Protein AF-G5Q2J1-F1 (afdb_monomer_lite)

Organism: NCBI:txid913242

Secondary structure (DSSP, 8-state):
------PBPBPHHHHHHHHHHHHHH---SSHHHHHHHHHHHHTTS--SHHHHHHTT-B-EEEEE-HHHHHTGGG--TT--HHHHHHTTSEEEEEPBP-S--HHHHHHHHHHHS-S----S--HHHHHHHHHHHHTSPPPPHHHHHHHHHHHHHHHHT--

Structure (mmCIF, N/CA/C/O backbone):
data_AF-G5Q2J1-F1
#
_entry.id   AF-G5Q2J1-F1
#
loop_
_atom_site.group_PDB
_atom_site.id
_atom_site.type_symbol
_atom_site.label_atom_id
_atom_site.label_alt_id
_atom_site.label_comp_id
_atom_site.label_asym_id
_atom_site.label_entity_id
_atom_site.label_seq_id
_atom_site.pdbx_PDB_ins_code
_atom_site.Cartn_x
_atom_site.Cartn_y
_atom_site.Cartn_z
_atom_site.occupancy
_atom_site.B_iso_or_equiv
_atom_site.auth_seq_id
_atom_site.auth_comp_id
_atom_site.auth_asym_id
_atom_site.auth_atom_id
_atom_site.pdbx_PDB_model_num
ATOM 1 N N . LEU A 1 1 ? 12.400 19.090 -3.815 1.00 29.67 1 LEU A N 1
ATOM 2 C CA . LEU A 1 1 ? 11.011 19.392 -3.405 1.00 29.67 1 LEU A CA 1
ATOM 3 C C . LEU A 1 1 ? 10.578 18.254 -2.496 1.00 29.67 1 LEU A C 1
ATOM 5 O O . LEU A 1 1 ? 10.558 17.134 -2.999 1.00 29.67 1 LEU A O 1
ATOM 9 N N . PRO A 1 2 ? 10.369 18.466 -1.187 1.00 35.16 2 PRO A N 1
ATOM 10 C CA . PRO A 1 2 ? 9.930 17.383 -0.325 1.00 35.16 2 PRO A CA 1
ATOM 11 C C . PRO A 1 2 ? 8.470 17.098 -0.682 1.00 35.16 2 PRO A C 1
ATOM 13 O O . PRO A 1 2 ? 7.594 17.941 -0.525 1.00 35.16 2 PRO A O 1
ATOM 16 N N . CYS A 1 3 ? 8.250 15.944 -1.298 1.00 38.81 3 CYS A N 1
ATOM 17 C CA . CYS A 1 3 ? 6.931 15.346 -1.407 1.00 38.81 3 CYS A CA 1
ATOM 18 C C . CYS A 1 3 ? 6.528 14.850 -0.002 1.00 38.81 3 CYS A C 1
ATOM 20 O O . CYS A 1 3 ? 7.421 14.585 0.800 1.00 38.81 3 CYS A O 1
ATOM 22 N N . TYR A 1 4 ? 5.224 14.680 0.238 1.00 42.34 4 TYR A N 1
ATOM 23 C CA . TYR A 1 4 ? 4.597 13.976 1.374 1.00 42.34 4 TYR A CA 1
ATOM 24 C C . TYR A 1 4 ? 3.903 14.790 2.478 1.00 42.34 4 TYR A C 1
ATOM 26 O O . TYR A 1 4 ? 4.144 14.575 3.655 1.00 42.34 4 TYR A O 1
ATOM 34 N N . ASP A 1 5 ? 2.896 15.573 2.076 1.00 51.47 5 ASP A N 1
ATOM 35 C CA . ASP A 1 5 ? 1.602 15.643 2.792 1.00 51.47 5 ASP A CA 1
ATOM 36 C C . ASP A 1 5 ? 0.557 14.731 2.101 1.00 51.47 5 ASP A C 1
ATOM 38 O O . ASP A 1 5 ? -0.625 15.055 1.993 1.00 51.47 5 ASP A O 1
ATOM 42 N N . ILE A 1 6 ? 0.988 13.602 1.523 1.00 57.84 6 ILE A N 1
ATOM 43 C CA . ILE A 1 6 ? 0.069 12.682 0.839 1.00 57.84 6 ILE A CA 1
ATOM 44 C C . ILE A 1 6 ? -0.452 11.690 1.872 1.00 57.84 6 ILE A C 1
ATOM 46 O O . ILE A 1 6 ? 0.305 10.878 2.399 1.00 57.84 6 ILE A O 1
ATOM 50 N N . VAL A 1 7 ? -1.757 11.739 2.134 1.00 82.38 7 VAL A N 1
ATOM 51 C CA . VAL A 1 7 ? -2.461 10.691 2.878 1.00 82.38 7 VAL A CA 1
ATOM 52 C C . VAL A 1 7 ? -2.463 9.437 2.006 1.00 82.38 7 VAL A C 1
ATOM 54 O O . VAL A 1 7 ? -3.009 9.453 0.905 1.00 82.38 7 VAL A O 1
ATOM 57 N N . ILE A 1 8 ? -1.814 8.367 2.460 1.00 89.94 8 ILE A N 1
ATOM 58 C CA . ILE A 1 8 ? -1.663 7.123 1.695 1.00 89.94 8 ILE A CA 1
ATOM 59 C C . ILE A 1 8 ? -2.804 6.158 2.040 1.00 89.94 8 ILE A C 1
ATOM 61 O O . ILE A 1 8 ? -3.141 5.978 3.210 1.00 89.94 8 ILE A O 1
ATOM 65 N N . ALA A 1 9 ? -3.374 5.500 1.030 1.00 93.00 9 ALA A N 1
ATOM 66 C CA . ALA A 1 9 ? -4.380 4.463 1.215 1.00 93.00 9 ALA A CA 1
ATOM 67 C C . ALA A 1 9 ? -3.764 3.213 1.866 1.00 93.00 9 ALA A C 1
ATOM 69 O O . ALA A 1 9 ? -2.857 2.581 1.314 1.00 93.00 9 ALA A O 1
ATOM 70 N N . LEU A 1 10 ? -4.272 2.841 3.042 1.00 93.94 10 LEU A N 1
ATOM 71 C CA . LE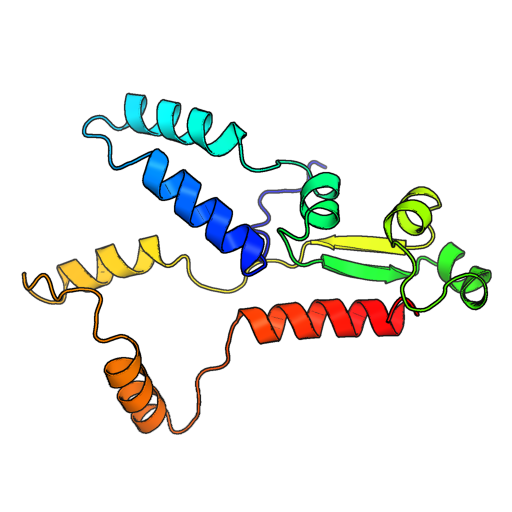U A 1 10 ? -3.805 1.675 3.789 1.00 93.94 10 LEU A CA 1
ATOM 72 C C . LEU A 1 10 ? -4.485 0.388 3.316 1.00 93.94 10 LEU A C 1
ATOM 74 O O . LEU A 1 10 ? -5.655 0.374 2.934 1.00 93.94 10 LEU A O 1
ATOM 78 N N . THR A 1 11 ? -3.762 -0.725 3.405 1.00 95.56 11 THR A N 1
ATOM 79 C CA . THR A 1 11 ? -4.360 -2.060 3.276 1.00 95.56 11 THR A CA 1
ATOM 80 C C . THR A 1 11 ? -5.190 -2.386 4.526 1.00 95.56 11 THR A C 1
ATOM 82 O O . THR A 1 11 ? -5.011 -1.738 5.563 1.00 95.56 11 THR A O 1
ATOM 85 N N . PRO A 1 12 ? -6.018 -3.449 4.527 1.00 94.62 12 PRO A N 1
ATOM 86 C CA . PRO A 1 12 ? -6.654 -3.923 5.759 1.00 94.62 12 PRO A CA 1
ATOM 87 C C . PRO A 1 12 ? -5.646 -4.217 6.885 1.00 94.62 12 PRO A C 1
ATOM 89 O O . PRO A 1 12 ? -5.933 -4.022 8.065 1.00 94.62 12 PRO A O 1
ATOM 92 N N . LYS A 1 13 ? -4.426 -4.655 6.541 1.00 95.88 13 LYS A N 1
ATOM 93 C CA . LYS A 1 13 ? -3.340 -4.858 7.510 1.00 95.88 13 LYS A CA 1
ATOM 94 C C . LYS A 1 13 ? -2.828 -3.529 8.071 1.00 95.88 13 LYS A C 1
ATOM 96 O O . LYS A 1 13 ? -2.719 -3.410 9.288 1.00 95.88 13 LYS A O 1
ATOM 101 N N . GLY A 1 14 ? -2.553 -2.548 7.211 1.00 94.44 14 GLY A N 1
ATOM 102 C CA . GLY A 1 14 ? -2.132 -1.213 7.641 1.00 94.44 14 GLY A CA 1
ATOM 103 C C . GLY A 1 14 ? -3.186 -0.517 8.490 1.00 94.44 14 GLY A C 1
ATOM 104 O O . GLY A 1 14 ? -2.857 0.058 9.523 1.00 94.44 14 GLY A O 1
ATOM 105 N N . ARG A 1 15 ? -4.463 -0.643 8.113 1.00 91.81 15 ARG A N 1
ATOM 106 C CA . ARG A 1 15 ? -5.576 -0.071 8.869 1.00 91.81 15 ARG A CA 1
ATOM 107 C C . ARG A 1 15 ? -5.704 -0.678 10.265 1.00 91.81 15 ARG A C 1
ATOM 109 O O . ARG A 1 15 ? -5.858 0.072 11.220 1.00 91.81 15 ARG A O 1
ATOM 116 N N . ARG A 1 16 ? -5.571 -2.002 10.407 1.00 92.12 16 ARG A N 1
ATOM 117 C CA . ARG A 1 16 ? -5.552 -2.650 11.732 1.00 92.12 16 ARG A CA 1
ATOM 118 C C . ARG A 1 16 ? -4.422 -2.122 12.612 1.00 92.12 16 ARG A C 1
ATOM 120 O O . ARG A 1 16 ? -4.681 -1.766 13.753 1.00 92.12 16 ARG A O 1
ATOM 127 N N . LEU A 1 17 ? -3.205 -2.008 12.075 1.00 92.31 17 LEU A N 1
ATOM 128 C CA . LEU A 1 17 ? -2.079 -1.439 12.821 1.00 92.31 17 LEU A CA 1
ATOM 129 C C . LEU A 1 17 ? -2.357 0.014 13.232 1.00 92.31 17 LEU A C 1
ATOM 131 O O . LEU A 1 17 ? -2.121 0.382 14.377 1.00 92.31 17 LEU A O 1
ATOM 135 N N . TYR A 1 18 ? -2.896 0.827 12.322 1.00 89.44 18 TYR A N 1
ATOM 136 C CA . TYR A 1 18 ? -3.291 2.204 12.619 1.00 89.44 18 TYR A CA 1
ATOM 137 C C . TYR A 1 18 ? -4.311 2.269 13.767 1.00 89.44 18 TYR A C 1
ATOM 139 O O . TYR A 1 18 ? -4.099 2.997 14.735 1.00 89.44 18 TYR A O 1
ATOM 147 N N . ASP A 1 19 ? -5.382 1.474 13.691 1.00 87.25 19 ASP A N 1
ATOM 148 C CA . ASP A 1 19 ? -6.441 1.445 14.703 1.00 87.25 19 ASP A CA 1
ATOM 149 C C . ASP A 1 19 ? -5.910 0.937 16.063 1.00 87.25 19 ASP A C 1
ATOM 151 O O . ASP A 1 19 ? -6.274 1.474 17.110 1.00 87.25 19 ASP A O 1
ATOM 155 N N . GLU A 1 20 ? -5.004 -0.048 16.069 1.00 88.06 20 GLU A N 1
ATOM 156 C CA . GLU A 1 20 ? -4.332 -0.542 17.280 1.00 88.06 20 GLU A CA 1
ATOM 157 C C . GLU A 1 20 ? -3.472 0.536 17.954 1.00 88.06 20 GLU A C 1
ATOM 159 O O . GLU A 1 20 ? -3.518 0.690 19.178 1.00 88.06 20 GLU A O 1
ATOM 164 N N . LEU A 1 21 ? -2.683 1.284 17.178 1.00 87.75 21 LEU A N 1
ATOM 165 C CA . LEU A 1 21 ? -1.853 2.374 17.698 1.00 87.75 21 LEU A CA 1
ATOM 166 C C . LEU A 1 21 ? -2.710 3.541 18.189 1.00 87.75 21 LEU A C 1
ATOM 168 O O . LEU A 1 21 ? -2.447 4.085 19.261 1.00 87.75 21 LEU A O 1
ATOM 172 N N . LEU A 1 22 ? -3.783 3.872 17.469 1.00 85.44 22 LEU A N 1
ATOM 173 C CA . LEU A 1 22 ? -4.737 4.890 17.897 1.00 85.44 22 LEU A CA 1
ATOM 174 C C . LEU A 1 22 ? -5.423 4.498 19.213 1.00 85.44 22 LEU A C 1
ATOM 176 O O . LEU A 1 22 ? -5.563 5.327 20.109 1.00 85.44 22 LEU A O 1
ATOM 180 N N . HIS A 1 23 ? -5.800 3.226 19.366 1.00 83.88 23 HIS A N 1
ATOM 181 C CA . HIS A 1 23 ? -6.378 2.727 20.611 1.00 83.88 23 HIS A CA 1
ATOM 182 C C . HIS A 1 23 ? -5.381 2.789 21.776 1.00 83.88 23 HIS A C 1
ATOM 184 O O . HIS A 1 23 ? -5.754 3.206 22.873 1.00 83.88 23 HIS A O 1
ATOM 190 N N . LYS A 1 24 ? -4.110 2.435 21.537 1.00 82.50 24 LYS A N 1
ATOM 191 C CA . LYS A 1 24 ? -3.033 2.530 22.538 1.00 82.50 24 LYS A CA 1
ATOM 192 C C . LYS A 1 24 ? -2.764 3.966 22.986 1.00 82.50 24 LYS A C 1
ATOM 194 O O . LYS A 1 24 ? -2.514 4.174 24.167 1.00 82.50 24 LYS A O 1
ATOM 199 N N . ALA A 1 25 ? -2.841 4.937 22.075 1.00 81.75 25 ALA A N 1
ATOM 200 C CA . ALA A 1 25 ? -2.657 6.353 22.400 1.00 81.75 25 ALA A CA 1
ATOM 201 C C . ALA A 1 25 ? -3.789 6.926 23.283 1.00 81.75 25 ALA A C 1
ATOM 203 O O . ALA A 1 25 ? -3.591 7.937 23.963 1.00 81.75 25 ALA A O 1
ATOM 204 N N . GLY A 1 26 ? -4.963 6.281 23.299 1.00 79.19 26 GLY A N 1
ATOM 205 C CA . GLY A 1 26 ? -6.107 6.659 24.129 1.00 79.19 26 GLY A CA 1
ATOM 206 C C . GLY A 1 26 ? -6.667 8.050 23.812 1.00 79.19 26 GLY A C 1
ATOM 207 O O . GLY A 1 26 ? -6.429 8.611 22.748 1.00 79.19 26 GLY A O 1
ATOM 208 N N . THR A 1 27 ? -7.429 8.623 24.746 1.00 69.44 27 THR A N 1
ATOM 209 C CA . THR A 1 27 ? -7.914 10.014 24.680 1.00 69.44 27 THR A CA 1
ATOM 210 C C . THR A 1 27 ? -7.340 10.788 25.862 1.00 69.44 27 THR A C 1
ATOM 212 O O . THR A 1 27 ? -7.688 10.506 27.012 1.00 69.44 27 THR A O 1
ATOM 215 N N . GLY A 1 28 ? -6.434 11.733 25.613 1.00 61.25 28 GLY A N 1
ATOM 216 C CA . GLY A 1 28 ? -5.838 12.537 26.680 1.00 61.25 28 GLY A CA 1
ATOM 217 C C . GLY A 1 28 ? -6.755 13.671 27.149 1.00 61.25 28 GLY A C 1
ATOM 218 O O . GLY A 1 28 ? -7.537 14.210 26.372 1.00 61.25 28 GLY A O 1
ATOM 219 N N . LYS A 1 29 ? -6.654 14.044 28.433 1.00 61.03 29 LYS A N 1
ATOM 220 C CA . LYS A 1 29 ? -7.364 15.206 29.013 1.00 61.03 29 LYS A CA 1
ATOM 221 C C . LYS A 1 29 ? -6.663 16.542 28.734 1.00 61.03 29 LYS A C 1
ATOM 223 O O . LYS A 1 29 ? -7.309 17.582 28.764 1.00 61.03 29 LYS A O 1
ATOM 228 N N . ASP A 1 30 ? -5.352 16.498 28.498 1.00 75.81 30 ASP A N 1
ATOM 229 C CA . ASP A 1 30 ? -4.501 17.637 28.152 1.00 75.81 30 ASP A CA 1
ATOM 230 C C . ASP A 1 30 ? -3.983 17.471 26.718 1.00 75.81 30 ASP A C 1
ATOM 232 O O . ASP A 1 30 ? -3.383 16.446 26.387 1.00 75.81 30 ASP A O 1
ATOM 236 N N . ASN A 1 31 ? -4.207 18.480 25.874 1.00 72.88 31 ASN A N 1
ATOM 237 C CA . ASN A 1 31 ? -3.895 18.426 24.446 1.00 72.88 31 ASN A CA 1
ATOM 238 C C . ASN A 1 31 ? -2.397 18.247 24.174 1.00 72.88 31 ASN A C 1
ATOM 240 O O . ASN A 1 31 ? -2.034 17.515 23.254 1.00 72.88 31 ASN A O 1
ATOM 244 N N . PHE A 1 32 ? -1.524 18.892 24.954 1.00 75.62 32 PHE A N 1
ATOM 245 C CA . PHE A 1 32 ? -0.084 18.868 24.686 1.00 75.62 32 PHE A CA 1
ATOM 246 C C . PHE A 1 32 ? 0.527 17.504 25.018 1.00 75.62 32 PHE A C 1
ATOM 248 O O . PHE A 1 32 ? 1.190 16.886 24.182 1.00 75.62 32 PHE A O 1
ATOM 255 N N . THR A 1 33 ? 0.232 16.990 26.214 1.00 76.75 33 THR A N 1
ATOM 256 C CA . THR A 1 33 ? 0.686 15.660 26.641 1.00 76.75 33 THR A CA 1
ATOM 257 C C . THR A 1 33 ? 0.090 14.558 25.760 1.00 76.75 33 THR A C 1
ATOM 259 O O . THR A 1 33 ? 0.771 13.588 25.429 1.00 76.75 33 THR A O 1
ATOM 262 N N . HIS A 1 34 ? -1.160 14.724 25.312 1.00 75.62 34 HIS A N 1
ATOM 263 C CA . HIS A 1 34 ? -1.806 13.787 24.396 1.00 75.62 34 HIS A CA 1
ATOM 264 C C . HIS A 1 34 ? -1.124 13.728 23.024 1.00 75.62 34 HIS A C 1
ATOM 266 O O . HIS A 1 34 ? -0.890 12.634 22.519 1.00 75.62 34 HIS A O 1
ATOM 272 N N . GLN A 1 35 ? -0.761 14.874 22.438 1.00 78.06 35 GLN A N 1
ATOM 273 C CA . GLN A 1 35 ? -0.069 14.916 21.144 1.00 78.06 35 GLN A CA 1
ATOM 274 C C . GLN A 1 35 ? 1.328 14.287 21.204 1.00 78.06 35 GLN A C 1
ATOM 276 O O . GLN A 1 35 ? 1.707 13.551 20.292 1.00 78.06 35 GLN A O 1
ATOM 281 N N . LEU A 1 36 ? 2.082 14.541 22.280 1.00 82.81 36 LEU A N 1
ATOM 282 C CA . LEU A 1 36 ? 3.387 13.910 22.500 1.00 82.81 36 LEU A CA 1
ATOM 283 C C . LEU A 1 36 ? 3.260 12.389 22.597 1.00 82.81 36 LEU A C 1
ATOM 285 O O . LEU A 1 36 ? 3.948 11.673 21.871 1.00 82.81 36 LEU A O 1
ATOM 289 N N . HIS A 1 37 ? 2.332 11.911 23.426 1.00 82.94 37 HIS A N 1
ATOM 290 C CA . HIS A 1 37 ? 2.095 10.483 23.600 1.00 82.94 37 HIS A CA 1
ATOM 291 C C . HIS A 1 37 ? 1.616 9.812 22.307 1.00 82.94 37 HIS A C 1
ATOM 293 O O . HIS A 1 37 ? 2.091 8.736 21.949 1.00 82.94 37 HIS A O 1
ATOM 299 N N . LEU A 1 38 ? 0.722 10.468 21.562 1.00 82.69 38 LEU A N 1
ATOM 300 C CA . LEU A 1 38 ? 0.255 9.979 20.269 1.00 82.69 38 LEU A CA 1
ATOM 301 C C . LEU A 1 38 ? 1.425 9.822 19.295 1.00 82.69 38 LEU A C 1
ATOM 303 O O . LEU A 1 38 ? 1.564 8.767 18.682 1.00 82.69 38 LEU A O 1
ATOM 307 N N . ARG A 1 39 ? 2.316 10.815 19.203 1.00 84.62 39 ARG A N 1
ATOM 308 C CA . ARG A 1 39 ? 3.511 10.720 18.355 1.00 84.62 39 ARG A CA 1
ATOM 309 C C . ARG A 1 39 ? 4.426 9.568 18.777 1.00 84.62 39 ARG A C 1
ATOM 311 O O . ARG A 1 39 ? 4.908 8.836 17.922 1.00 84.62 39 ARG A O 1
ATOM 318 N N . GLU A 1 40 ? 4.647 9.388 20.077 1.00 87.75 40 GLU A N 1
ATOM 319 C CA . GLU A 1 40 ? 5.478 8.297 20.599 1.00 87.75 40 GLU A CA 1
ATOM 320 C C . GLU A 1 40 ? 4.919 6.917 20.252 1.00 87.75 40 GLU A C 1
ATOM 322 O O . GLU A 1 40 ? 5.661 6.057 19.780 1.00 87.75 40 GLU A O 1
ATOM 327 N N . VAL A 1 41 ? 3.613 6.710 20.439 1.00 88.31 41 VAL A N 1
ATOM 328 C CA . VAL A 1 41 ? 2.947 5.445 20.099 1.00 88.31 41 VAL A CA 1
ATOM 329 C C . VAL A 1 41 ? 3.007 5.187 18.591 1.00 88.31 41 VAL A C 1
ATOM 331 O O . VAL A 1 41 ? 3.266 4.059 18.166 1.00 88.31 41 VAL A O 1
ATOM 334 N N . PHE A 1 42 ? 2.829 6.228 17.775 1.00 89.88 42 PHE A N 1
ATOM 335 C CA . PHE A 1 42 ? 2.863 6.118 16.317 1.00 89.88 42 PHE A CA 1
ATOM 336 C C . PHE A 1 42 ? 4.260 5.910 15.721 1.00 89.88 42 PHE A C 1
ATOM 338 O O . PHE A 1 42 ? 4.336 5.523 14.560 1.00 89.88 42 PHE A O 1
ATOM 345 N N . ASN A 1 43 ? 5.348 6.023 16.492 1.00 90.38 43 ASN A N 1
ATOM 346 C CA . ASN A 1 43 ? 6.684 5.604 16.034 1.00 90.38 43 ASN A CA 1
ATOM 347 C C . ASN A 1 43 ? 6.748 4.108 15.665 1.00 90.38 43 ASN A C 1
ATOM 349 O O . ASN A 1 43 ? 7.659 3.680 14.963 1.00 90.38 43 ASN A O 1
ATOM 353 N N . ALA A 1 44 ? 5.798 3.297 16.146 1.00 89.94 44 ALA A N 1
ATOM 354 C CA . ALA A 1 44 ? 5.663 1.898 15.745 1.00 89.94 44 ALA A CA 1
ATOM 355 C C . ALA A 1 44 ? 5.061 1.722 14.335 1.00 89.94 44 ALA A C 1
ATOM 357 O O . ALA A 1 44 ? 5.111 0.619 13.788 1.00 89.94 44 ALA A O 1
ATOM 358 N N . PHE A 1 45 ? 4.481 2.773 13.748 1.00 91.44 45 PHE A N 1
ATOM 359 C CA . PHE A 1 45 ? 4.008 2.767 12.369 1.00 91.44 45 PHE A CA 1
ATOM 360 C C . PHE A 1 45 ? 5.169 3.138 11.432 1.00 91.44 45 PHE A C 1
ATOM 362 O O . PHE A 1 45 ? 5.776 4.190 11.628 1.00 91.44 45 PHE A O 1
ATOM 369 N N . PRO A 1 46 ? 5.499 2.322 10.414 1.00 93.44 46 PRO A N 1
ATOM 370 C CA . PRO A 1 46 ? 6.605 2.639 9.515 1.00 93.44 46 PRO A CA 1
ATOM 371 C C . PRO A 1 46 ? 6.391 3.951 8.750 1.00 93.44 46 PRO A C 1
ATOM 373 O O . PRO A 1 46 ? 5.327 4.171 8.175 1.00 93.44 46 PRO A O 1
ATOM 376 N N . ASP A 1 47 ? 7.425 4.785 8.688 1.00 89.75 47 ASP A N 1
ATOM 377 C CA . ASP A 1 47 ? 7.398 6.127 8.090 1.00 89.75 47 ASP A CA 1
ATOM 378 C C . ASP A 1 47 ? 8.043 6.201 6.693 1.00 89.75 47 ASP A C 1
ATOM 380 O O . ASP A 1 47 ? 8.114 7.269 6.088 1.00 89.75 47 ASP A O 1
ATOM 384 N N . SER A 1 48 ? 8.486 5.064 6.144 1.00 92.00 48 SER A N 1
ATOM 385 C CA . SER A 1 48 ? 9.071 4.986 4.803 1.00 92.00 48 SER A CA 1
ATOM 386 C C . SER A 1 48 ? 8.227 4.144 3.852 1.00 92.00 48 SER A C 1
ATOM 388 O O . SER A 1 48 ? 7.769 3.049 4.184 1.00 92.00 48 SER A O 1
ATOM 390 N N . GLU A 1 49 ? 8.083 4.615 2.611 1.00 92.19 49 GLU A N 1
ATOM 391 C CA . GLU A 1 49 ? 7.376 3.889 1.548 1.00 92.19 49 GLU A CA 1
ATOM 392 C C . GLU A 1 49 ? 7.929 2.480 1.316 1.00 92.19 49 GLU A C 1
ATOM 394 O O . GLU A 1 49 ? 7.179 1.560 0.992 1.00 92.19 49 GLU A O 1
ATOM 399 N N . PHE A 1 50 ? 9.244 2.309 1.481 1.00 92.62 50 PHE A N 1
ATOM 400 C CA . PHE A 1 50 ? 9.898 1.009 1.397 1.00 92.62 50 PHE A CA 1
ATOM 4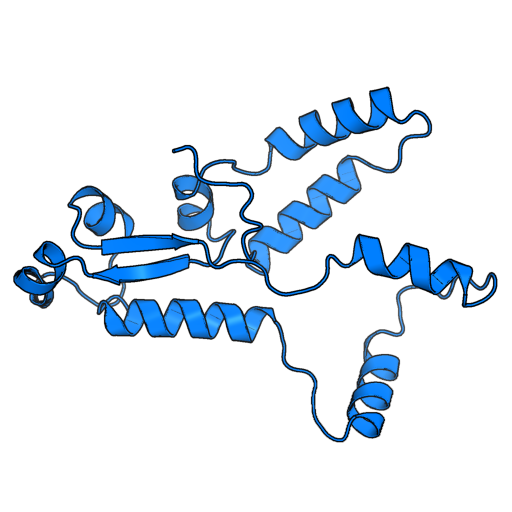01 C C . PHE A 1 50 ? 9.317 0.033 2.424 1.00 92.62 50 PHE A C 1
ATOM 403 O O . PHE A 1 50 ? 8.814 -1.023 2.041 1.00 92.62 50 PHE A O 1
ATOM 410 N N . LEU A 1 51 ? 9.325 0.407 3.709 1.00 94.19 51 LEU A N 1
ATOM 411 C CA . LEU A 1 51 ? 8.809 -0.447 4.778 1.00 94.19 51 LEU A CA 1
ATOM 412 C C . LEU A 1 51 ? 7.299 -0.655 4.647 1.00 94.19 51 LEU A C 1
ATOM 414 O O . LEU A 1 51 ? 6.821 -1.773 4.833 1.00 94.19 51 LEU A O 1
ATOM 418 N N . LEU A 1 52 ? 6.552 0.386 4.272 1.00 94.69 52 LEU A N 1
ATOM 419 C CA . LEU A 1 52 ? 5.109 0.293 4.049 1.00 94.69 52 LEU A CA 1
ATOM 420 C C . LEU A 1 52 ? 4.762 -0.712 2.946 1.00 94.69 52 LEU A C 1
ATOM 422 O O . LEU A 1 52 ? 3.846 -1.518 3.123 1.00 94.69 52 LEU A O 1
ATOM 426 N N . ARG A 1 53 ? 5.504 -0.707 1.833 1.00 94.94 53 ARG A N 1
ATOM 427 C CA . ARG A 1 53 ? 5.335 -1.676 0.743 1.00 94.94 53 ARG A CA 1
ATOM 428 C C . ARG A 1 53 ? 5.771 -3.073 1.166 1.00 94.94 53 ARG A C 1
ATOM 430 O O . ARG A 1 53 ? 5.000 -4.015 1.013 1.00 94.94 53 ARG A O 1
ATOM 437 N N . GLN A 1 54 ? 6.974 -3.205 1.726 1.00 94.19 54 GLN A N 1
ATOM 438 C CA . GLN A 1 54 ? 7.549 -4.492 2.128 1.00 94.19 54 GLN A CA 1
ATOM 439 C C . GLN A 1 54 ? 6.666 -5.215 3.152 1.00 94.19 54 GLN A C 1
ATOM 441 O O . GLN A 1 54 ? 6.495 -6.430 3.095 1.00 94.19 54 GLN A O 1
ATOM 446 N N . GLN A 1 55 ? 6.068 -4.469 4.081 1.00 95.38 55 GLN A N 1
ATOM 447 C CA . GLN A 1 55 ? 5.186 -5.021 5.104 1.00 95.38 55 GLN A CA 1
ATOM 448 C C . GLN A 1 55 ? 3.721 -5.131 4.648 1.00 95.38 55 GLN A C 1
ATOM 450 O O . GLN A 1 55 ? 2.896 -5.641 5.413 1.00 95.38 55 GLN A O 1
ATOM 455 N N . GLY A 1 56 ? 3.382 -4.687 3.432 1.00 95.62 56 GLY A N 1
ATOM 456 C CA . GLY A 1 56 ? 2.022 -4.719 2.889 1.00 95.62 56 GLY A CA 1
ATOM 457 C C . GLY A 1 56 ? 1.035 -3.864 3.687 1.00 95.62 56 GLY A C 1
ATOM 458 O O . GLY A 1 56 ? -0.091 -4.294 3.936 1.00 95.62 56 GLY A O 1
ATOM 459 N N . LEU A 1 57 ? 1.469 -2.694 4.162 1.00 96.00 57 LEU A N 1
ATOM 460 C CA . LEU A 1 57 ? 0.671 -1.786 4.994 1.00 96.00 57 LEU A CA 1
ATOM 461 C C . LEU A 1 57 ? -0.049 -0.709 4.177 1.00 96.00 57 LEU A C 1
ATOM 463 O O . LEU A 1 57 ? -1.074 -0.199 4.618 1.00 96.00 57 LEU A O 1
ATOM 467 N N . ALA A 1 58 ? 0.444 -0.394 2.983 1.00 96.06 58 ALA A N 1
ATOM 468 C CA . ALA A 1 58 ? -0.143 0.605 2.100 1.00 96.06 58 ALA A CA 1
ATOM 469 C C . ALA A 1 58 ? -0.243 0.101 0.659 1.00 96.06 58 ALA A C 1
ATOM 471 O O . ALA A 1 58 ? 0.500 -0.795 0.256 1.00 96.06 58 ALA A O 1
ATOM 472 N N . TRP A 1 59 ? -1.157 0.698 -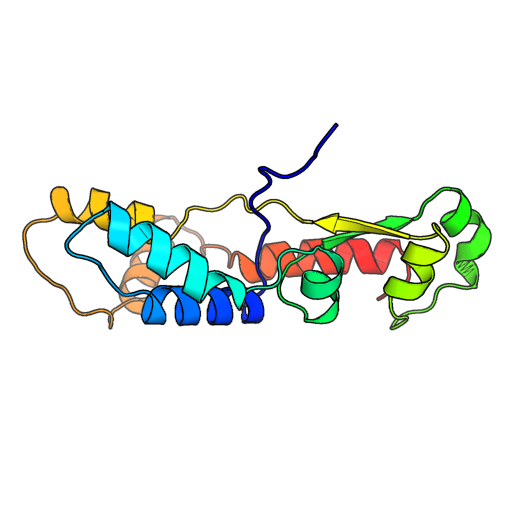0.102 1.00 96.38 59 TRP A N 1
ATOM 473 C CA . TRP A 1 59 ? -1.353 0.416 -1.518 1.00 96.38 59 TRP A CA 1
ATOM 474 C C . TRP A 1 59 ? -0.455 1.290 -2.395 1.00 96.38 59 TRP A C 1
ATOM 476 O O . TRP A 1 59 ? -0.323 2.498 -2.180 1.00 96.38 59 TRP A O 1
ATOM 486 N N . PHE A 1 60 ? 0.123 0.687 -3.434 1.00 96.81 60 PHE A N 1
ATOM 487 C CA . PHE A 1 60 ? 1.012 1.357 -4.375 1.00 96.81 60 PHE A CA 1
ATOM 488 C C . PHE A 1 60 ? 0.576 1.135 -5.822 1.00 96.81 60 PHE A C 1
ATOM 490 O O . PHE A 1 60 ? 0.083 0.084 -6.224 1.00 96.81 60 PHE A O 1
ATOM 497 N N . ARG A 1 61 ? 0.814 2.146 -6.650 1.00 97.00 61 ARG A N 1
ATOM 498 C CA . ARG A 1 61 ? 0.697 2.079 -8.099 1.00 97.00 61 ARG A CA 1
ATOM 499 C C . ARG A 1 61 ? 2.076 1.871 -8.703 1.00 97.00 61 ARG A C 1
ATOM 501 O O . ARG A 1 61 ? 2.971 2.690 -8.512 1.00 97.00 61 ARG A O 1
ATOM 508 N N . TYR A 1 62 ? 2.214 0.808 -9.481 1.00 97.38 62 TYR A N 1
ATOM 509 C CA . TYR A 1 62 ? 3.448 0.456 -10.169 1.00 97.38 62 TYR A CA 1
ATOM 510 C C . TYR A 1 62 ? 3.413 0.949 -11.617 1.00 97.38 62 TYR A C 1
ATOM 512 O O . TYR A 1 62 ? 2.382 0.885 -12.297 1.00 97.38 62 TYR A O 1
ATOM 520 N N . ARG A 1 63 ? 4.549 1.459 -12.091 1.00 97.19 63 ARG A N 1
ATOM 521 C CA . ARG A 1 63 ? 4.767 1.805 -13.499 1.00 97.19 63 ARG A CA 1
ATOM 522 C C . ARG A 1 63 ? 6.158 1.385 -13.943 1.00 97.19 63 ARG A C 1
ATOM 524 O O . ARG A 1 63 ? 7.109 1.512 -13.176 1.00 97.19 63 ARG A O 1
ATOM 531 N N . LEU A 1 64 ? 6.278 0.933 -15.188 1.00 97.12 64 LEU A N 1
ATOM 532 C CA . LEU A 1 64 ? 7.582 0.735 -15.811 1.00 97.12 64 LEU A CA 1
ATOM 533 C C . LEU A 1 64 ? 8.194 2.092 -16.165 1.00 97.12 64 LEU A C 1
ATOM 535 O O . LEU A 1 64 ? 7.499 3.044 -16.531 1.00 97.12 64 LEU A O 1
ATOM 539 N N . THR A 1 65 ? 9.508 2.189 -16.026 1.00 97.06 65 THR A N 1
ATOM 540 C CA . THR A 1 65 ? 10.293 3.281 -16.601 1.00 97.06 65 THR A CA 1
ATOM 541 C C . THR A 1 65 ? 10.644 2.948 -18.053 1.00 97.06 65 THR A C 1
ATOM 543 O O . THR A 1 65 ? 10.522 1.790 -18.454 1.00 97.06 65 THR A O 1
ATOM 546 N N . PRO A 1 66 ? 11.148 3.907 -18.851 1.00 96.50 66 PRO A N 1
ATOM 547 C CA . PRO A 1 66 ? 11.671 3.593 -20.182 1.00 96.50 66 PRO A CA 1
ATOM 548 C C . PRO A 1 66 ? 12.752 2.497 -20.163 1.00 96.50 66 PRO A C 1
ATOM 550 O O . PRO A 1 66 ? 12.805 1.664 -21.063 1.00 96.50 66 PRO A O 1
ATOM 553 N N . SER A 1 67 ? 13.578 2.455 -19.109 1.00 94.69 67 SER A N 1
ATOM 554 C CA . SER A 1 67 ? 14.572 1.393 -18.909 1.00 94.69 67 SER A CA 1
ATOM 555 C C . SER A 1 67 ? 13.910 0.046 -18.606 1.00 94.69 67 SER A C 1
ATOM 557 O O . SER A 1 67 ? 14.286 -0.968 -19.188 1.00 94.69 67 SER A O 1
ATOM 559 N N . GLY A 1 68 ? 12.883 0.030 -17.751 1.00 94.75 68 GLY A N 1
ATOM 560 C CA . GLY A 1 68 ? 12.123 -1.187 -17.456 1.00 94.75 68 GLY A CA 1
ATOM 561 C C . GLY A 1 68 ? 11.367 -1.733 -18.664 1.00 94.75 68 GLY A C 1
ATOM 562 O O . GLY A 1 68 ? 11.313 -2.943 -18.848 1.00 94.75 68 GLY A O 1
ATOM 563 N N . GLU A 1 69 ? 10.851 -0.858 -19.529 1.00 94.94 69 GLU A N 1
ATOM 564 C CA . GLU A 1 69 ? 10.217 -1.254 -20.791 1.00 94.94 69 GLU A CA 1
ATOM 565 C C . GLU A 1 69 ? 11.194 -1.983 -21.725 1.00 94.94 69 GLU A C 1
ATOM 567 O O . GLU A 1 69 ? 10.857 -3.027 -22.282 1.00 94.94 69 GLU A O 1
ATOM 572 N N . 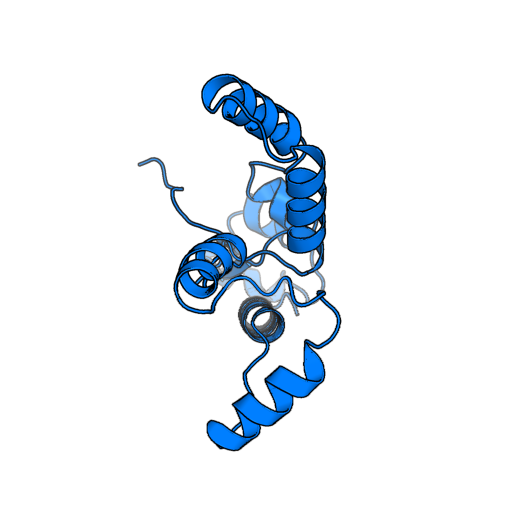ALA A 1 70 ? 12.439 -1.507 -21.834 1.00 94.50 70 ALA A N 1
ATOM 573 C CA . ALA A 1 70 ? 13.477 -2.187 -22.614 1.00 94.50 70 ALA A CA 1
ATOM 574 C C . ALA A 1 70 ? 13.843 -3.577 -22.051 1.00 94.50 70 ALA A C 1
ATOM 576 O O . ALA A 1 70 ? 14.267 -4.453 -22.802 1.00 94.50 70 ALA A O 1
ATOM 577 N N . HIS A 1 71 ? 13.642 -3.796 -20.748 1.00 93.25 71 HIS A N 1
ATOM 578 C CA . HIS A 1 71 ? 13.944 -5.047 -20.045 1.00 93.25 71 HIS A CA 1
ATOM 579 C C . HIS A 1 71 ? 12.687 -5.843 -19.667 1.00 93.25 71 HIS A C 1
ATOM 581 O O . HIS A 1 71 ? 12.743 -6.706 -18.795 1.00 93.25 71 HIS A O 1
ATOM 587 N N . ARG A 1 72 ? 11.548 -5.597 -20.326 1.00 92.00 72 ARG A N 1
ATOM 588 C CA . ARG A 1 72 ? 10.254 -6.197 -19.964 1.00 92.00 72 ARG A CA 1
ATOM 589 C C . ARG A 1 72 ? 10.259 -7.726 -19.930 1.00 92.00 72 ARG A C 1
ATOM 591 O O . ARG A 1 72 ? 9.554 -8.319 -19.128 1.00 92.00 72 ARG A O 1
ATOM 598 N N . GLN A 1 73 ? 11.065 -8.363 -20.780 1.00 91.56 73 GLN A N 1
ATOM 599 C CA . GLN A 1 73 ? 11.203 -9.824 -20.821 1.00 91.56 73 GLN A CA 1
ATOM 600 C C . GLN A 1 73 ? 11.882 -10.410 -19.574 1.00 91.56 73 GLN A C 1
ATOM 602 O O . GLN A 1 73 ? 11.752 -11.603 -19.328 1.00 91.56 73 GLN A O 1
ATOM 607 N N . ALA A 1 74 ? 12.598 -9.586 -18.806 1.00 91.56 74 ALA A N 1
ATOM 608 C CA . ALA A 1 74 ? 13.273 -9.971 -17.570 1.00 91.56 74 ALA A CA 1
ATOM 609 C C . ALA A 1 74 ? 12.421 -9.712 -16.313 1.00 91.56 74 ALA A C 1
ATOM 611 O O . ALA A 1 74 ? 12.944 -9.819 -15.206 1.00 91.56 74 ALA A O 1
ATOM 612 N N . ILE A 1 75 ? 11.154 -9.316 -16.482 1.00 93.88 75 ILE A N 1
ATOM 613 C CA . ILE A 1 75 ? 10.189 -9.118 -15.399 1.00 93.88 75 ILE A CA 1
ATOM 614 C C . ILE A 1 75 ? 9.147 -10.227 -15.502 1.00 93.88 75 ILE A C 1
ATOM 616 O O . ILE A 1 75 ? 8.535 -10.416 -16.558 1.00 93.88 75 ILE A O 1
ATOM 620 N N . HIS A 1 76 ? 8.947 -10.955 -14.409 1.00 94.69 76 HIS A N 1
ATOM 621 C CA . HIS A 1 76 ? 8.059 -12.104 -14.355 1.00 94.69 76 HIS A CA 1
ATOM 622 C C . HIS A 1 76 ? 6.948 -11.928 -13.308 1.00 94.69 76 HIS A C 1
ATOM 624 O O . HIS A 1 76 ? 7.133 -11.239 -12.299 1.00 94.69 76 HIS A O 1
ATOM 630 N N . PRO A 1 77 ? 5.782 -12.571 -13.517 1.00 94.69 77 PRO A N 1
ATOM 631 C CA . PRO A 1 77 ? 4.724 -12.577 -12.518 1.00 94.69 77 PRO A CA 1
ATOM 632 C C . PRO A 1 77 ? 5.213 -13.159 -11.190 1.00 94.69 77 PRO A C 1
ATOM 634 O O . PRO A 1 77 ? 5.822 -14.228 -11.161 1.00 94.69 77 PRO A O 1
ATOM 637 N N . GLY A 1 78 ? 4.920 -12.468 -10.090 1.00 91.69 78 GLY A N 1
ATOM 638 C CA . GLY A 1 78 ? 5.360 -12.854 -8.749 1.00 91.69 78 GLY A CA 1
ATOM 639 C C . GLY A 1 78 ? 6.749 -12.349 -8.348 1.00 91.69 78 GLY A C 1
ATOM 640 O O . GLY A 1 78 ? 7.131 -12.563 -7.197 1.00 91.69 78 GLY A O 1
ATOM 641 N N . ASP A 1 79 ? 7.480 -11.662 -9.233 1.00 93.06 79 ASP A N 1
ATOM 642 C CA . ASP A 1 79 ? 8.738 -11.008 -8.866 1.00 93.06 79 ASP A CA 1
ATOM 643 C C . ASP A 1 79 ? 8.527 -9.989 -7.739 1.00 93.06 79 ASP A C 1
ATOM 645 O O . ASP A 1 79 ? 7.548 -9.232 -7.718 1.00 93.06 79 ASP A O 1
ATOM 649 N N . ASP A 1 80 ? 9.495 -9.918 -6.823 1.00 92.38 80 ASP A N 1
ATOM 650 C CA . ASP A 1 80 ? 9.555 -8.827 -5.858 1.00 92.38 80 ASP A CA 1
ATOM 651 C C . ASP A 1 80 ? 9.801 -7.506 -6.618 1.00 92.38 80 ASP A C 1
ATOM 653 O O . ASP A 1 80 ? 10.810 -7.374 -7.322 1.00 92.38 80 ASP A O 1
ATOM 657 N N . PRO A 1 81 ? 8.916 -6.499 -6.502 1.00 93.44 81 PRO A N 1
ATOM 658 C CA . PRO A 1 81 ? 9.134 -5.211 -7.144 1.00 93.44 81 PRO A CA 1
ATOM 659 C C . PRO A 1 81 ? 10.349 -4.456 -6.587 1.00 93.44 81 PRO A C 1
ATOM 661 O O . PRO A 1 81 ? 10.837 -3.553 -7.263 1.00 93.44 81 PRO A O 1
ATOM 664 N N . GLN A 1 82 ? 10.849 -4.776 -5.386 1.00 94.25 82 GLN A N 1
ATOM 665 C CA . GLN A 1 82 ? 11.917 -4.009 -4.742 1.00 94.25 82 GLN A CA 1
ATOM 666 C C . GLN A 1 82 ? 13.233 -3.982 -5.549 1.00 94.25 82 GLN A C 1
ATOM 668 O O . GLN A 1 82 ? 13.679 -2.878 -5.878 1.00 94.25 82 GLN A O 1
ATOM 673 N N . PRO A 1 83 ? 13.831 -5.119 -5.965 1.00 95.31 83 PRO A N 1
ATOM 674 C CA . PRO A 1 83 ? 15.010 -5.104 -6.835 1.00 95.31 83 PRO A CA 1
ATOM 675 C C . PRO A 1 83 ? 14.790 -4.362 -8.161 1.00 95.31 83 PRO A C 1
ATOM 677 O O . PRO A 1 83 ? 15.704 -3.730 -8.691 1.00 95.31 83 PRO A O 1
ATOM 680 N N . LEU A 1 84 ? 13.576 -4.422 -8.714 1.00 96.00 84 LEU A N 1
ATOM 681 C CA . LEU A 1 84 ? 13.226 -3.745 -9.966 1.00 96.00 84 LEU A CA 1
ATOM 682 C C . LEU A 1 84 ? 13.134 -2.225 -9.780 1.00 96.00 84 LEU A C 1
ATOM 684 O O . LEU A 1 84 ? 13.473 -1.469 -10.693 1.00 96.00 84 LEU A O 1
ATOM 688 N N . ILE A 1 85 ? 12.712 -1.772 -8.599 1.00 95.88 85 ILE A N 1
ATOM 689 C CA . ILE A 1 85 ? 12.713 -0.358 -8.213 1.00 95.88 85 ILE A CA 1
ATOM 690 C C . ILE A 1 85 ? 14.142 0.147 -8.014 1.00 95.88 85 ILE A C 1
ATOM 692 O O . ILE A 1 85 ? 14.488 1.204 -8.536 1.00 95.88 85 ILE A O 1
ATOM 696 N N . GLU A 1 86 ? 14.996 -0.619 -7.334 1.00 95.25 86 GLU A N 1
ATOM 697 C CA . GLU A 1 86 ? 16.407 -0.264 -7.110 1.00 95.25 86 GLU A CA 1
ATOM 698 C C . GLU A 1 86 ? 17.203 -0.162 -8.416 1.00 95.25 86 GLU A C 1
ATOM 700 O O . GLU A 1 86 ? 18.029 0.735 -8.578 1.00 95.25 86 GLU A O 1
ATOM 705 N N . ARG A 1 87 ? 16.902 -1.026 -9.394 1.00 94.94 87 ARG A N 1
ATOM 706 C CA . ARG A 1 87 ? 17.445 -0.941 -10.764 1.00 94.94 87 ARG A CA 1
ATOM 707 C C . ARG A 1 87 ? 16.872 0.223 -11.579 1.00 94.94 87 ARG A C 1
ATOM 709 O O . ARG A 1 87 ? 17.323 0.469 -12.697 1.00 94.94 87 ARG A O 1
ATOM 716 N N . GLY A 1 88 ? 15.849 0.909 -11.069 1.00 96.00 88 GLY A N 1
ATOM 717 C CA . GLY A 1 88 ? 15.138 1.971 -11.774 1.00 96.00 88 GLY A CA 1
ATOM 718 C C . GLY A 1 88 ? 14.284 1.471 -12.941 1.00 96.00 88 GLY A C 1
ATOM 719 O O . GLY A 1 88 ? 13.991 2.244 -13.851 1.00 96.00 88 GLY A O 1
ATOM 720 N N . TRP A 1 89 ? 13.903 0.192 -12.960 1.00 97.12 89 TRP A N 1
ATOM 721 C CA . TRP A 1 89 ? 13.040 -0.403 -13.991 1.00 97.12 89 TRP A CA 1
ATOM 722 C C . TRP A 1 89 ? 11.560 -0.196 -13.675 1.00 97.12 89 TRP A C 1
ATOM 724 O O . TRP A 1 89 ? 10.751 0.035 -14.573 1.00 97.12 89 TRP A O 1
ATOM 734 N N . VAL A 1 90 ? 11.214 -0.231 -12.392 1.00 97.06 90 VAL A N 1
ATOM 735 C CA . VAL A 1 90 ? 9.863 -0.001 -11.882 1.00 97.06 90 VAL A CA 1
ATOM 736 C C . VAL A 1 90 ? 9.879 1.214 -10.963 1.00 97.06 90 VAL A C 1
ATOM 738 O O . VAL A 1 90 ? 10.852 1.477 -10.268 1.00 97.06 90 VAL A O 1
ATOM 741 N N . ILE A 1 91 ? 8.789 1.969 -10.940 1.00 96.88 91 ILE A N 1
ATOM 742 C CA . ILE A 1 91 ? 8.539 2.990 -9.926 1.00 96.88 91 ILE A CA 1
ATOM 743 C C . ILE A 1 91 ? 7.247 2.616 -9.212 1.00 96.88 91 ILE A C 1
ATOM 745 O O . ILE A 1 91 ? 6.226 2.387 -9.863 1.00 96.88 91 ILE A O 1
ATOM 749 N N . ALA A 1 92 ? 7.302 2.561 -7.883 1.00 96.44 92 ALA A N 1
ATOM 750 C CA . ALA A 1 92 ? 6.133 2.451 -7.023 1.00 96.44 92 ALA A CA 1
ATOM 751 C C . ALA A 1 92 ? 5.767 3.848 -6.517 1.00 96.44 92 ALA A C 1
ATOM 753 O O . ALA A 1 92 ? 6.621 4.553 -5.991 1.00 96.44 92 ALA A O 1
ATOM 754 N N . GLN A 1 93 ? 4.515 4.250 -6.703 1.00 95.19 93 GLN A N 1
ATOM 755 C CA . GLN A 1 93 ? 3.974 5.512 -6.201 1.00 95.19 93 GLN A CA 1
ATOM 756 C C . GLN A 1 93 ? 2.844 5.186 -5.226 1.00 95.19 93 GLN A C 1
ATOM 758 O O . GLN A 1 93 ? 1.978 4.388 -5.590 1.00 95.19 93 GLN A O 1
ATOM 763 N N . PRO A 1 94 ? 2.816 5.751 -4.014 1.00 94.44 94 PRO A N 1
ATOM 764 C CA . PRO A 1 94 ? 1.733 5.484 -3.081 1.00 94.44 94 PRO A CA 1
ATOM 765 C C . PRO A 1 94 ? 0.402 5.951 -3.670 1.00 94.44 94 PRO A C 1
ATOM 767 O O . PRO A 1 94 ? 0.328 6.981 -4.345 1.00 94.44 94 PRO A O 1
ATOM 770 N N . ILE A 1 95 ? -0.650 5.167 -3.449 1.00 93.75 95 ILE A N 1
ATOM 771 C CA . ILE A 1 95 ? -1.999 5.560 -3.850 1.00 93.75 95 ILE A CA 1
ATOM 772 C C . ILE A 1 95 ? -2.551 6.506 -2.783 1.00 93.75 95 ILE A C 1
ATOM 774 O O . ILE A 1 95 ? -2.561 6.169 -1.601 1.00 93.75 95 ILE A O 1
ATOM 778 N N . THR A 1 96 ? -2.996 7.690 -3.202 1.00 90.88 96 THR A N 1
ATOM 779 C CA . THR A 1 96 ? -3.639 8.667 -2.319 1.00 90.88 96 THR A CA 1
ATOM 780 C C . THR A 1 96 ? -4.940 8.100 -1.754 1.00 90.88 96 THR A C 1
ATOM 782 O O . THR A 1 96 ? -5.712 7.471 -2.475 1.00 90.88 96 THR A O 1
ATOM 785 N N . TYR A 1 97 ? -5.182 8.327 -0.467 1.00 85.75 97 TYR A N 1
ATOM 786 C CA . TYR A 1 97 ? -6.449 8.031 0.187 1.00 85.75 97 TYR A CA 1
ATOM 787 C C . TYR A 1 97 ? -7.483 9.099 -0.187 1.00 85.75 97 TYR A C 1
ATOM 789 O O . TYR A 1 97 ? -7.309 10.273 0.132 1.00 85.75 97 TYR A O 1
ATOM 797 N N . GLU A 1 98 ? -8.544 8.691 -0.878 1.00 81.44 98 GLU A N 1
ATOM 798 C CA . GLU A 1 98 ? -9.611 9.566 -1.388 1.00 81.44 98 GLU A CA 1
ATOM 799 C C . GLU A 1 98 ? -10.923 9.449 -0.587 1.00 81.44 98 GLU A C 1
ATOM 801 O O . GLU A 1 98 ? -11.970 9.902 -1.042 1.00 81.44 98 GLU A O 1
ATOM 806 N N . ASP A 1 99 ? -10.881 8.843 0.599 1.00 75.50 99 ASP A N 1
ATOM 807 C CA . ASP A 1 99 ? -12.056 8.602 1.444 1.00 75.50 99 ASP A CA 1
ATOM 808 C C . ASP A 1 99 ? -11.976 9.402 2.764 1.00 75.50 99 ASP A C 1
ATOM 810 O O . ASP A 1 99 ? -10.998 10.103 3.043 1.00 75.50 99 ASP A O 1
ATOM 814 N N . PHE A 1 100 ? -13.032 9.367 3.573 1.00 67.00 100 PHE A N 1
ATOM 815 C CA . PHE A 1 100 ? -13.136 10.132 4.809 1.00 67.00 100 PHE A CA 1
ATOM 816 C C . PHE A 1 100 ? -12.513 9.389 5.991 1.00 67.00 100 PHE A C 1
ATOM 818 O O . PHE A 1 100 ? -12.811 8.227 6.254 1.00 67.00 100 PHE A O 1
ATOM 825 N N . LEU A 1 101 ? -11.710 10.098 6.793 1.00 59.47 101 LEU A N 1
ATOM 826 C CA . LEU A 1 101 ? -11.235 9.563 8.068 1.00 59.47 101 LEU A CA 1
ATOM 827 C C . LEU A 1 101 ? -12.438 9.237 8.980 1.00 59.47 101 LEU A C 1
ATOM 829 O O . LEU A 1 101 ? -13.206 10.143 9.323 1.00 59.47 101 LEU A O 1
ATOM 833 N N . PRO A 1 102 ? -12.588 7.986 9.453 1.00 54.12 102 PRO A N 1
ATOM 834 C CA . PRO A 1 102 ? -13.780 7.567 10.194 1.00 54.12 102 PRO A CA 1
ATOM 835 C C . PRO A 1 102 ? -13.948 8.278 11.545 1.00 54.12 102 PRO A C 1
ATOM 837 O O . PRO A 1 102 ? -15.060 8.387 12.061 1.00 54.12 102 PRO A O 1
ATOM 840 N N . VAL A 1 103 ? -12.859 8.804 12.115 1.00 46.16 103 VAL A N 1
ATOM 841 C CA . VAL A 1 103 ? -12.864 9.504 13.411 1.00 46.16 103 VAL A CA 1
ATOM 842 C C . VAL A 1 103 ? -13.376 10.948 13.291 1.00 46.16 103 VAL A C 1
ATOM 844 O O . VAL A 1 103 ? -13.967 11.463 14.238 1.00 46.16 103 VAL A O 1
ATOM 847 N N . SER A 1 104 ? -13.249 11.583 12.123 1.00 42.06 104 SER A N 1
ATOM 848 C CA . SER A 1 104 ? -13.688 12.972 11.913 1.00 42.06 104 SER A CA 1
ATOM 849 C C . SER A 1 104 ? -15.193 13.094 11.644 1.00 42.06 104 SER A C 1
ATOM 851 O O . SER A 1 104 ? -15.785 14.136 11.914 1.00 42.06 104 SER A O 1
ATOM 853 N N . ALA A 1 105 ? -15.835 12.027 11.157 1.00 42.66 105 ALA A N 1
ATOM 854 C CA . ALA A 1 105 ? -17.274 12.011 10.898 1.00 42.66 105 ALA A CA 1
ATOM 855 C C . ALA A 1 105 ? -18.097 11.824 12.186 1.00 42.66 105 ALA A C 1
ATOM 857 O O . ALA A 1 105 ? -19.077 12.534 12.412 1.00 42.66 105 ALA A O 1
ATOM 858 N N . ALA A 1 106 ? -17.687 10.911 13.074 1.00 46.25 106 ALA A N 1
ATOM 859 C CA . ALA A 1 106 ? -18.476 10.557 14.257 1.00 46.25 106 ALA A CA 1
ATOM 860 C C . ALA A 1 106 ? -18.716 11.743 15.216 1.00 46.25 106 ALA A C 1
ATOM 862 O O . ALA A 1 106 ? -19.795 11.842 15.793 1.00 46.25 106 ALA A O 1
ATOM 863 N N . GLY A 1 107 ? -17.761 12.672 15.346 1.00 41.56 107 GLY A N 1
ATOM 864 C CA . GLY A 1 107 ? -17.899 13.846 16.220 1.00 41.56 107 GLY A CA 1
ATOM 865 C C . GLY A 1 107 ? -18.861 14.927 15.706 1.00 41.56 107 GLY A C 1
ATOM 866 O O . GLY A 1 107 ? -19.466 15.633 16.508 1.00 41.56 107 GLY A O 1
ATOM 867 N N . ILE A 1 108 ? -19.047 15.043 14.385 1.00 41.66 108 ILE A N 1
ATOM 868 C CA . ILE A 1 108 ? -19.963 16.026 13.771 1.00 41.66 108 ILE A CA 1
ATOM 869 C C . ILE A 1 108 ? -21.388 15.460 13.667 1.00 41.66 108 ILE A C 1
ATOM 871 O O . ILE A 1 108 ? -22.367 16.199 13.781 1.00 41.66 108 ILE A O 1
ATOM 875 N N . PHE A 1 109 ? -21.533 14.144 13.492 1.00 45.31 109 PHE A N 1
ATOM 876 C CA . PHE A 1 109 ? -22.853 13.510 13.455 1.00 45.31 109 PHE A CA 1
ATOM 877 C C . PHE A 1 109 ? -23.436 13.251 14.854 1.00 45.31 109 PHE A C 1
ATOM 879 O O . PHE A 1 109 ? -24.653 13.294 14.999 1.00 45.31 109 PHE A O 1
ATOM 886 N N . GLN A 1 110 ? -22.610 13.080 15.896 1.00 43.41 110 GLN A N 1
ATOM 887 C CA . GLN A 1 110 ? -23.086 12.968 17.287 1.00 43.41 110 GLN A CA 1
ATOM 888 C C . GLN A 1 110 ? -23.609 14.281 17.882 1.00 43.41 110 GLN A C 1
ATOM 890 O O . GLN A 1 110 ? -24.450 14.249 18.770 1.00 43.41 110 GLN A O 1
ATOM 895 N N . SER A 1 111 ? -23.145 15.447 17.426 1.00 41.03 111 SER A N 1
ATOM 896 C CA . SER A 1 111 ? -23.666 16.723 17.940 1.00 41.03 111 SER A CA 1
ATOM 897 C C . SER A 1 111 ? -25.042 17.083 17.366 1.00 41.03 111 SER A C 1
ATOM 899 O O . SER A 1 111 ? -25.772 17.856 17.981 1.00 41.03 111 SER A O 1
ATOM 901 N N . ASN A 1 112 ? -25.410 16.500 16.218 1.00 37.09 112 ASN A N 1
ATOM 902 C CA . ASN A 1 112 ? -26.706 16.701 15.562 1.00 37.09 112 ASN A CA 1
ATOM 903 C C . ASN A 1 112 ? -27.731 15.600 15.879 1.00 37.09 112 ASN A C 1
ATOM 905 O O . ASN A 1 112 ? -28.934 15.834 15.778 1.00 37.09 112 ASN A O 1
ATOM 909 N N . LEU A 1 113 ? -27.274 14.406 16.262 1.00 46.09 113 LEU A N 1
ATOM 910 C CA . LEU A 1 113 ? -28.121 13.287 16.667 1.00 46.09 113 LEU A CA 1
ATOM 911 C C . LEU A 1 113 ? -28.022 13.161 18.183 1.00 46.09 113 LEU A C 1
ATOM 913 O O . LEU A 1 113 ? -26.990 12.751 18.701 1.00 46.09 113 LEU A O 1
ATOM 917 N N . GLY A 1 114 ? -29.079 13.591 18.873 1.00 37.47 114 GLY A N 1
ATOM 918 C CA . GLY A 1 114 ? -29.148 13.690 20.327 1.00 37.47 114 GLY A CA 1
ATOM 919 C C . GLY A 1 114 ? -28.569 12.489 21.078 1.00 37.47 114 GLY A C 1
ATOM 920 O O . GLY A 1 114 ? -28.551 11.371 20.583 1.00 37.47 114 GLY A O 1
ATOM 921 N N . ASN A 1 115 ? -28.109 12.803 22.288 1.00 41.47 115 ASN A N 1
ATOM 922 C CA . ASN A 1 115 ? -27.354 12.043 23.286 1.00 41.47 115 ASN A CA 1
ATOM 923 C C . ASN A 1 115 ? -27.769 10.568 23.532 1.00 41.47 115 ASN A C 1
ATOM 925 O O . ASN A 1 115 ? -28.070 10.188 24.662 1.00 41.47 115 ASN A O 1
ATOM 929 N N . GLU A 1 116 ? -27.756 9.721 22.508 1.00 39.97 116 GLU A N 1
ATOM 930 C CA . GLU A 1 116 ? -27.931 8.279 22.618 1.00 39.97 116 GLU A CA 1
ATOM 931 C C . GLU A 1 116 ? -26.675 7.580 22.114 1.00 39.97 116 GLU A C 1
ATOM 933 O O . GLU A 1 116 ? -26.393 7.459 20.921 1.00 39.97 116 GLU A O 1
ATOM 938 N N . THR A 1 117 ? -25.893 7.117 23.081 1.00 44.53 117 THR A N 1
ATOM 939 C CA . THR A 1 117 ? -24.730 6.258 22.904 1.00 44.53 117 THR A CA 1
ATOM 940 C C . THR A 1 117 ? -25.184 4.898 22.363 1.00 44.53 117 THR A C 1
ATOM 942 O O . THR A 1 117 ? -25.254 3.913 23.095 1.00 44.53 117 THR A O 1
ATOM 945 N N . LEU A 1 118 ? -25.535 4.824 21.079 1.00 39.97 118 LEU A N 1
ATOM 946 C CA . LEU A 1 118 ? -25.871 3.559 20.437 1.00 39.97 118 LEU A CA 1
ATOM 947 C C . LEU A 1 118 ? -24.595 2.734 20.264 1.00 39.97 118 LEU A C 1
ATOM 949 O O . LEU A 1 118 ? -23.653 3.098 19.556 1.00 39.97 118 LEU A O 1
ATOM 953 N N . ALA A 1 119 ? -24.570 1.617 20.986 1.00 37.56 119 ALA A N 1
ATOM 954 C CA . ALA A 1 119 ? -23.512 0.629 20.967 1.00 37.56 119 ALA A CA 1
ATOM 955 C C . ALA A 1 119 ? -23.169 0.202 19.529 1.00 37.56 119 ALA A C 1
ATOM 957 O O . ALA A 1 119 ? -24.045 -0.009 18.690 1.00 37.56 119 ALA A O 1
ATOM 958 N N . ARG A 1 120 ? -21.866 0.039 19.273 1.00 43.91 120 ARG A N 1
ATOM 959 C CA . ARG A 1 120 ? -21.218 -0.333 18.001 1.00 43.91 120 ARG A CA 1
ATOM 960 C C . ARG A 1 120 ? -21.574 -1.749 17.487 1.00 43.91 120 ARG A C 1
ATOM 962 O O . ARG A 1 120 ? -20.679 -2.508 17.139 1.00 43.91 120 ARG A O 1
ATOM 969 N N . SER A 1 121 ? -22.853 -2.129 17.434 1.00 38.22 121 SER A N 1
ATOM 970 C CA . SER A 1 121 ? -23.289 -3.492 17.073 1.00 38.22 121 SER A CA 1
ATOM 971 C C . SER A 1 121 ? -24.354 -3.564 15.960 1.00 38.22 121 SER A C 1
ATOM 973 O O . SER A 1 121 ? -24.932 -4.621 15.719 1.00 38.22 121 SER A O 1
ATOM 975 N N . HIS A 1 122 ? -24.620 -2.469 15.235 1.00 40.19 122 HIS A N 1
ATOM 976 C CA . HIS A 1 122 ? -25.636 -2.421 14.162 1.00 40.19 122 HIS A CA 1
ATOM 977 C C . HIS A 1 122 ? -25.102 -1.944 12.796 1.00 40.19 122 HIS A C 1
ATOM 979 O O . HIS A 1 122 ? -25.818 -1.310 12.026 1.00 40.19 122 HIS A O 1
ATOM 985 N N . GLY A 1 123 ? -23.848 -2.269 12.462 1.00 48.41 123 GLY A N 1
ATOM 986 C CA . GLY A 1 123 ? -23.233 -1.866 11.186 1.00 48.41 123 GLY A CA 1
ATOM 987 C C . GLY A 1 123 ? -23.958 -2.393 9.937 1.00 48.41 123 GLY A C 1
ATOM 988 O O . GLY A 1 123 ? -24.159 -1.638 8.992 1.00 48.41 123 GLY A O 1
ATOM 989 N N . ASN A 1 124 ? -24.413 -3.651 9.948 1.00 52.62 124 ASN A N 1
ATOM 990 C CA . ASN A 1 124 ? -25.013 -4.273 8.757 1.00 52.62 124 ASN A CA 1
ATOM 991 C C . ASN A 1 124 ? -26.465 -3.833 8.514 1.00 52.62 124 ASN A C 1
ATOM 993 O O . ASN A 1 124 ? -26.808 -3.481 7.394 1.00 52.62 124 ASN A O 1
ATOM 997 N N . ALA A 1 125 ? -27.294 -3.752 9.563 1.00 52.28 125 ALA A N 1
ATOM 998 C CA . ALA A 1 125 ? -28.694 -3.336 9.421 1.00 52.28 125 ALA A CA 1
ATOM 999 C C . ALA A 1 125 ? -28.836 -1.879 8.931 1.00 52.28 125 ALA A C 1
ATOM 1001 O O . ALA A 1 125 ? -29.766 -1.556 8.198 1.00 52.28 125 ALA A O 1
ATOM 1002 N N . SER A 1 126 ? -27.893 -1.008 9.310 1.00 72.00 126 SER A N 1
ATOM 1003 C CA . SER A 1 126 ? -27.835 0.380 8.835 1.00 72.00 126 SER A CA 1
ATOM 1004 C C . SER A 1 126 ? -27.341 0.480 7.384 1.00 72.00 126 SER A C 1
ATOM 1006 O O . SER A 1 126 ? -27.871 1.273 6.606 1.00 72.00 126 SER A O 1
ATOM 1008 N N . ARG A 1 127 ? -26.370 -0.359 6.988 1.00 72.69 127 ARG A N 1
ATOM 1009 C CA . ARG A 1 127 ? -25.843 -0.392 5.615 1.00 72.69 127 ARG A CA 1
ATOM 1010 C C . ARG A 1 127 ? -26.884 -0.877 4.613 1.00 72.69 127 ARG A C 1
ATOM 1012 O O . ARG A 1 127 ? -27.061 -0.225 3.593 1.00 72.69 127 ARG A O 1
ATOM 1019 N N . ASP A 1 128 ? -27.599 -1.955 4.922 1.00 76.00 128 ASP A N 1
ATOM 1020 C CA . ASP A 1 128 ? -28.612 -2.509 4.017 1.00 76.00 128 ASP A CA 1
ATOM 1021 C C . ASP A 1 128 ? -29.740 -1.496 3.761 1.00 76.00 128 ASP A C 1
ATOM 1023 O O . ASP A 1 128 ? -30.154 -1.291 2.621 1.00 76.00 128 ASP A O 1
ATOM 1027 N N . ALA A 1 129 ? -30.197 -0.799 4.809 1.00 82.12 129 ALA A N 1
ATOM 1028 C CA . ALA A 1 129 ? -31.194 0.262 4.680 1.00 82.12 129 ALA A CA 1
ATOM 1029 C C . ALA A 1 129 ? -30.671 1.457 3.861 1.00 82.12 129 ALA A C 1
ATOM 1031 O O . ALA A 1 129 ? -31.404 2.029 3.052 1.00 82.12 129 ALA A O 1
ATOM 1032 N N . PHE A 1 130 ? -29.397 1.818 4.041 1.00 79.06 130 PHE A N 1
ATOM 1033 C CA . PHE A 1 130 ? -28.749 2.879 3.274 1.00 79.06 130 PHE A CA 1
ATOM 1034 C C . PHE A 1 130 ? -28.604 2.516 1.789 1.00 79.06 130 PHE A C 1
ATOM 1036 O O . PHE A 1 130 ? -28.964 3.318 0.933 1.00 79.06 130 PHE A O 1
ATOM 1043 N N . GLU A 1 131 ? -28.142 1.306 1.471 1.00 87.81 131 GLU A N 1
ATOM 1044 C CA . GLU A 1 131 ? -27.997 0.815 0.093 1.00 87.81 131 GLU A CA 1
ATOM 1045 C C . GLU A 1 131 ? -29.353 0.683 -0.613 1.00 87.81 131 GLU A C 1
ATOM 1047 O O . GLU A 1 131 ? -29.479 1.038 -1.787 1.00 87.81 131 GLU A O 1
ATOM 1052 N N . GLN A 1 132 ? -30.397 0.258 0.108 1.00 84.25 132 GLN A N 1
ATOM 1053 C CA . GLN A 1 132 ? -31.769 0.252 -0.407 1.00 84.25 132 GLN A CA 1
ATOM 1054 C C . GLN A 1 132 ? -32.263 1.661 -0.752 1.00 84.25 132 GLN A C 1
ATOM 1056 O O . GLN A 1 132 ? -32.852 1.853 -1.814 1.00 84.25 132 GLN A O 1
ATOM 1061 N N . ALA A 1 133 ? -32.008 2.649 0.111 1.00 86.81 133 ALA A N 1
ATOM 1062 C CA . ALA A 1 133 ? -32.382 4.039 -0.144 1.00 86.81 133 ALA A CA 1
ATOM 1063 C C . ALA A 1 133 ? -31.555 4.677 -1.276 1.00 86.81 133 ALA A C 1
ATOM 1065 O O . ALA A 1 133 ? -32.079 5.477 -2.048 1.00 86.81 133 ALA A O 1
ATOM 1066 N N . LEU A 1 134 ? -30.275 4.310 -1.388 1.00 87.50 134 LEU A N 1
ATOM 1067 C CA . LEU A 1 134 ? -29.366 4.763 -2.443 1.00 87.50 134 LEU A CA 1
ATOM 1068 C C . LEU A 1 134 ? -29.694 4.126 -3.807 1.00 87.50 134 LEU A C 1
ATOM 1070 O O . LEU A 1 134 ? -29.408 4.714 -4.849 1.00 87.50 134 LEU A O 1
ATOM 1074 N N . GLY A 1 135 ? -30.300 2.933 -3.804 1.00 86.19 135 GLY A N 1
ATOM 1075 C CA . GLY A 1 135 ? -30.661 2.170 -5.000 1.00 86.19 135 GLY A CA 1
ATOM 1076 C C . GLY A 1 135 ? -29.506 1.363 -5.606 1.00 86.19 135 GLY A C 1
ATOM 1077 O O . GLY A 1 135 ? -29.655 0.799 -6.691 1.00 86.19 135 GLY A O 1
ATOM 1078 N N . CYS A 1 136 ? -28.354 1.298 -4.934 1.00 83.19 136 CYS A N 1
ATOM 1079 C CA . CYS A 1 136 ? -27.210 0.482 -5.329 1.00 83.19 136 CYS A CA 1
ATOM 1080 C C . CYS A 1 136 ? -26.313 0.152 -4.125 1.00 83.19 136 CYS A C 1
ATOM 1082 O O . CYS A 1 136 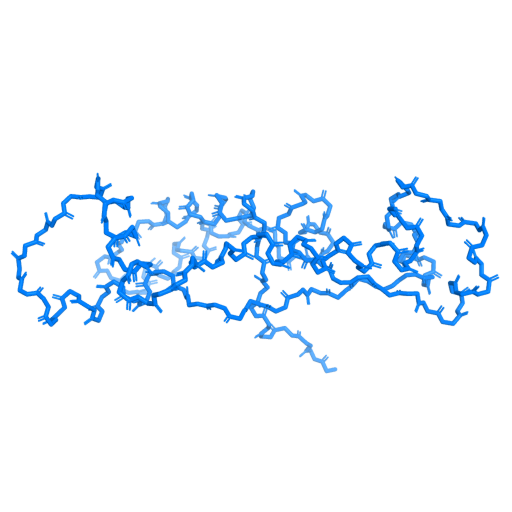? -26.361 0.821 -3.093 1.00 83.19 136 CYS A O 1
ATOM 1084 N N . ALA A 1 137 ? -25.482 -0.882 -4.271 1.00 83.62 137 ALA A N 1
ATOM 1085 C CA . ALA A 1 137 ? -24.531 -1.274 -3.236 1.00 83.62 137 ALA A CA 1
ATOM 1086 C C . ALA A 1 137 ? -23.383 -0.258 -3.114 1.00 83.62 137 ALA A C 1
ATOM 1088 O O . ALA A 1 137 ? -22.818 0.182 -4.124 1.00 83.62 137 ALA A O 1
ATOM 1089 N N . VAL A 1 138 ? -22.993 0.070 -1.880 1.00 83.94 138 VAL A N 1
ATOM 1090 C CA . VAL A 1 138 ? -21.811 0.891 -1.609 1.00 83.94 138 VAL A CA 1
ATOM 1091 C C . VAL A 1 138 ? -20.575 0.046 -1.889 1.00 83.94 138 VAL A C 1
ATOM 1093 O O . VAL A 1 138 ? -20.466 -1.097 -1.439 1.00 83.94 138 VAL A O 1
ATOM 1096 N N . ARG A 1 139 ? -19.627 0.603 -2.644 1.00 78.81 139 ARG A N 1
ATOM 1097 C CA . ARG A 1 139 ? -18.377 -0.089 -2.968 1.00 78.81 139 ARG A CA 1
ATOM 1098 C C . ARG A 1 139 ? -17.464 -0.145 -1.751 1.00 78.81 139 ARG A C 1
ATOM 1100 O O . ARG A 1 139 ? -17.348 0.836 -1.029 1.00 78.81 139 ARG A O 1
ATOM 1107 N N . ASP A 1 140 ? -16.811 -1.286 -1.569 1.00 84.94 140 ASP A N 1
ATOM 1108 C CA . ASP A 1 140 ? -15.747 -1.456 -0.582 1.00 84.94 140 ASP A CA 1
ATOM 1109 C C . ASP A 1 140 ? -14.480 -0.721 -1.041 1.00 84.94 140 ASP A C 1
ATOM 1111 O O . ASP A 1 140 ? -13.943 -0.983 -2.124 1.00 84.94 140 ASP A O 1
ATOM 1115 N N . GLU A 1 141 ? -14.010 0.215 -0.224 1.00 83.88 141 GLU A N 1
ATOM 1116 C CA . GLU A 1 141 ? -12.854 1.051 -0.520 1.00 83.88 141 GLU A CA 1
ATOM 1117 C C . GLU A 1 141 ? -11.571 0.223 -0.658 1.00 83.88 141 GLU A C 1
ATOM 1119 O O . GLU A 1 141 ? -10.751 0.487 -1.541 1.00 83.88 141 GLU A O 1
ATOM 1124 N N . PHE A 1 142 ? -11.412 -0.831 0.152 1.00 88.81 142 PHE A N 1
ATOM 1125 C CA . PHE A 1 142 ? -10.232 -1.691 0.088 1.00 88.81 142 PHE A CA 1
ATOM 1126 C C . PHE A 1 142 ? -10.159 -2.435 -1.240 1.00 88.81 142 PHE A C 1
ATOM 1128 O O . PHE A 1 142 ? -9.088 -2.477 -1.849 1.00 88.81 142 PHE A O 1
ATOM 1135 N N . SER A 1 143 ? -11.292 -2.948 -1.719 1.00 90.44 143 SER A N 1
ATOM 1136 C CA . SER A 1 143 ? -11.395 -3.587 -3.032 1.00 90.44 143 SER A CA 1
ATOM 1137 C C . SER A 1 143 ? -10.994 -2.634 -4.163 1.00 90.44 143 SER A C 1
ATOM 1139 O O . SER A 1 143 ? -10.237 -3.021 -5.052 1.00 90.44 143 SER A O 1
ATOM 1141 N N . LEU A 1 144 ? -11.407 -1.361 -4.112 1.00 91.44 144 LEU A N 1
ATOM 1142 C CA . LEU A 1 144 ? -11.034 -0.368 -5.129 1.00 91.44 144 LEU A CA 1
ATOM 1143 C C . LEU A 1 144 ? -9.522 -0.109 -5.176 1.00 91.44 144 LEU A C 1
ATOM 1145 O O . LEU A 1 144 ? -8.928 -0.072 -6.260 1.00 91.44 144 LEU A O 1
ATOM 1149 N N . TYR A 1 145 ? -8.885 0.057 -4.015 1.00 94.31 145 TYR A N 1
ATOM 1150 C CA . TYR A 1 145 ? -7.439 0.270 -3.953 1.00 94.31 145 TYR A CA 1
ATOM 1151 C C . TYR A 1 145 ? -6.650 -0.986 -4.333 1.00 94.31 145 TYR A C 1
ATOM 1153 O O . TYR A 1 145 ? -5.654 -0.882 -5.057 1.00 94.31 145 TYR A O 1
ATOM 1161 N N . GLN A 1 146 ? -7.122 -2.166 -3.924 1.00 95.31 146 GLN A N 1
ATOM 1162 C CA . GLN A 1 146 ? -6.543 -3.445 -4.322 1.00 95.31 146 GLN A CA 1
ATOM 1163 C C . GLN A 1 146 ? -6.578 -3.613 -5.844 1.00 95.31 146 GLN A C 1
ATOM 1165 O O . GLN A 1 146 ? -5.543 -3.861 -6.464 1.00 95.31 146 GLN A O 1
ATOM 1170 N N . GLU A 1 147 ? -7.738 -3.413 -6.474 1.00 95.44 147 GLU A N 1
ATOM 1171 C CA . GLU A 1 147 ? -7.874 -3.488 -7.929 1.00 95.44 147 GLU A CA 1
ATOM 1172 C C . GLU A 1 147 ? -6.951 -2.495 -8.646 1.00 95.44 147 GLU A C 1
ATOM 1174 O O . GLU A 1 147 ? -6.391 -2.808 -9.702 1.00 95.44 147 GLU A O 1
ATOM 1179 N N . ALA A 1 148 ? -6.787 -1.286 -8.098 1.00 95.06 148 ALA A N 1
ATOM 1180 C CA . ALA A 1 148 ? -5.903 -0.272 -8.661 1.00 95.06 148 ALA A CA 1
ATOM 1181 C C . ALA A 1 148 ? -4.427 -0.700 -8.609 1.00 95.06 148 ALA A C 1
ATOM 1183 O O . ALA A 1 148 ? -3.712 -0.537 -9.609 1.00 95.06 148 ALA A O 1
ATOM 1184 N N . GLU A 1 149 ? -3.980 -1.262 -7.483 1.00 97.00 149 GLU A N 1
ATOM 1185 C CA . GLU A 1 149 ? -2.638 -1.823 -7.337 1.00 97.00 149 GLU A CA 1
ATOM 1186 C C . GLU A 1 149 ? -2.439 -3.013 -8.286 1.00 97.00 149 GLU A C 1
ATOM 1188 O O . GLU A 1 149 ? -1.510 -2.997 -9.098 1.00 97.00 149 GLU A O 1
ATOM 1193 N N . GLU A 1 150 ? -3.324 -4.009 -8.261 1.00 96.81 150 GLU A N 1
ATOM 1194 C CA . GLU A 1 150 ? -3.217 -5.207 -9.099 1.00 96.81 150 GLU A CA 1
ATOM 1195 C C . GLU A 1 150 ? -3.205 -4.874 -10.589 1.00 96.81 150 GLU A C 1
ATOM 1197 O O . GLU A 1 150 ? -2.379 -5.385 -11.343 1.00 96.81 150 GLU A O 1
ATOM 1202 N N . ARG A 1 151 ? -4.083 -3.968 -11.033 1.00 97.31 151 ARG A N 1
ATOM 1203 C CA . ARG A 1 151 ? -4.107 -3.506 -12.425 1.00 97.31 151 ARG A CA 1
ATOM 1204 C C . ARG A 1 151 ? -2.777 -2.873 -12.820 1.00 97.31 151 ARG A C 1
ATOM 1206 O O . ARG A 1 151 ? -2.340 -3.017 -13.960 1.00 97.31 151 ARG A O 1
ATOM 1213 N N . SER A 1 152 ? -2.135 -2.155 -11.901 1.00 97.38 152 SER A N 1
ATOM 1214 C CA . SER A 1 152 ? -0.819 -1.567 -12.141 1.00 97.38 152 SER A CA 1
ATOM 1215 C C . SER A 1 152 ? 0.292 -2.621 -12.183 1.00 97.38 152 SER A C 1
ATOM 1217 O O . SER A 1 152 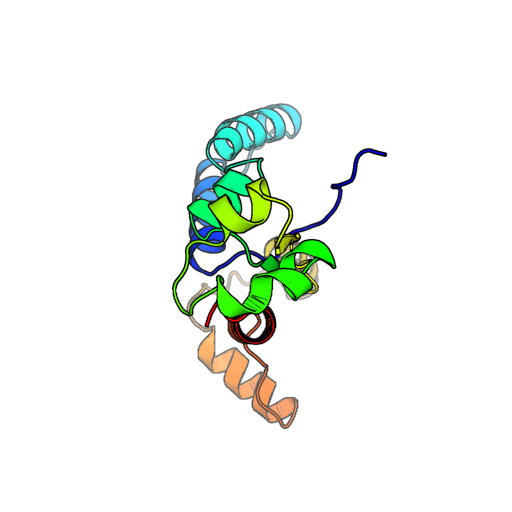? 1.108 -2.584 -13.101 1.00 97.38 152 SER A O 1
ATOM 1219 N N . LYS A 1 153 ? 0.248 -3.625 -11.298 1.00 96.56 153 LYS A N 1
ATOM 1220 C CA . LYS A 1 153 ? 1.159 -4.779 -11.301 1.00 96.56 153 LYS A CA 1
ATOM 1221 C C . LYS A 1 153 ? 1.056 -5.591 -12.595 1.00 96.56 153 LYS A C 1
ATOM 1223 O O . LYS A 1 153 ? 2.083 -5.827 -13.224 1.00 96.56 153 LYS A O 1
ATOM 1228 N N . ARG A 1 154 ? -0.162 -5.905 -13.060 1.00 96.81 154 ARG A N 1
ATOM 1229 C CA . ARG A 1 154 ? -0.403 -6.600 -14.343 1.00 96.81 154 ARG A CA 1
ATOM 1230 C C . ARG A 1 154 ? 0.191 -5.843 -15.527 1.00 96.81 154 ARG A C 1
ATOM 1232 O O . ARG A 1 154 ? 0.844 -6.429 -16.381 1.00 96.81 154 ARG A O 1
ATOM 1239 N N . ARG A 1 155 ? 0.035 -4.513 -15.566 1.00 95.06 155 ARG A N 1
ATOM 1240 C CA . ARG A 1 155 ? 0.673 -3.688 -16.609 1.00 95.06 155 ARG A CA 1
ATOM 1241 C C . ARG A 1 155 ? 2.196 -3.763 -16.562 1.00 95.06 155 ARG A C 1
ATOM 1243 O O . ARG A 1 155 ? 2.816 -3.682 -17.613 1.00 95.06 155 ARG A O 1
ATOM 1250 N N . CYS A 1 156 ? 2.795 -3.930 -15.389 1.00 95.06 156 CYS A N 1
ATOM 1251 C CA . CYS A 1 156 ? 4.238 -4.107 -15.238 1.00 95.06 156 CYS A CA 1
ATOM 1252 C C . CYS A 1 156 ? 4.719 -5.550 -15.467 1.00 95.06 156 CYS A C 1
ATOM 1254 O O . CYS A 1 156 ? 5.925 -5.751 -15.503 1.00 95.06 156 CYS A O 1
ATOM 1256 N N . GLY A 1 157 ? 3.820 -6.528 -15.632 1.00 94.19 157 GLY A N 1
ATOM 1257 C CA . GLY A 1 157 ? 4.176 -7.950 -15.726 1.00 94.19 157 GLY A CA 1
ATOM 1258 C C . GLY A 1 157 ? 4.469 -8.618 -14.378 1.00 94.19 157 GLY A C 1
ATOM 1259 O O . GLY A 1 157 ? 5.017 -9.709 -14.360 1.00 94.19 157 GLY A O 1
ATOM 1260 N N . LEU A 1 158 ? 4.112 -7.971 -13.263 1.00 92.81 158 LEU A N 1
ATOM 1261 C CA . LEU A 1 158 ? 4.347 -8.462 -11.895 1.00 92.81 158 LEU A CA 1
ATOM 1262 C C . LEU A 1 158 ? 3.234 -9.389 -11.383 1.00 92.81 158 LEU A C 1
ATOM 1264 O O . LEU A 1 158 ? 3.389 -10.008 -10.332 1.00 92.81 158 LEU A O 1
ATOM 1268 N N . LEU A 1 159 ? 2.099 -9.440 -12.085 1.00 90.38 159 LEU A N 1
ATOM 1269 C CA . LEU A 1 159 ? 0.923 -10.247 -11.758 1.00 90.38 159 LEU A CA 1
ATOM 1270 C C . LEU A 1 159 ? 0.300 -10.802 -13.038 1.00 90.38 159 LEU A C 1
ATOM 1272 O O . LEU A 1 159 ? 0.279 -10.039 -14.033 1.00 90.38 159 LEU A O 1
#

Radius of gyration: 20.02 Å; chains: 1; bounding box: 50×32×52 Å

InterPro domains:
  IPR009770 2-oxoadipate dioxygenase/decarboxylase [PF07063] (8-112)

pLDDT: mean 80.55, std 19.62, range [29.67, 97.38]

Sequence (159 aa):
LPCYDIVIALTPKGRRLYDELLHKAGTGKDNFTHQLHLREVFNAFPDSEFLLRQQGLAWFRYRLTPSGEAHRQAIHPGDDPQPLIERGWVIAQPITYEDFLPVSAAGIFQSNLGNETLARSHGNASRDAFEQALGCAVRDEFSLYQEAEERSKRRCGLL

Foldseek 3Di:
DDDDVFAFAWAPVLVVLVVVLVVVLPDDPDPVVSVVSSVVSCVVPDPDPVCCVVVRTTFWFKDFDPVLVVVLVVAAAQDDCVVCVVVVGMDIDGDGDPDDDPVVVVVVVDVVPDDDPPDPPCPPVVQVVVCVVVVHHDDDPNVVRVCNRVVRCVNSNHD